Protein AF-A0A453Q229-F1 (afdb_monomer)

Organism: Aegilops tauschii subsp. strangulata (NCBI:txid200361)

Radius of gyration: 10.07 Å; Cα contacts (8 Å, |Δi|>4): 11; chains: 1; bounding box: 22×16×24 Å

Solvent-accessible surface area (backbone atoms only — not comparable to full-atom values): 2104 Å² total; per-residue (Å²): 123,75,61,61,60,53,49,51,52,53,54,54,58,36,63,66,43,87,54,73,86,66,30,70,52,71,72,57,56,62,71,78,107

Structure (mmCIF, N/CA/C/O backbone):
data_AF-A0A453Q229-F1
#
_entry.id   AF-A0A453Q229-F1
#
loop_
_atom_site.group_PDB
_atom_site.id
_atom_site.type_symbol
_atom_site.label_atom_id
_atom_site.label_alt_id
_atom_site.label_comp_id
_atom_site.label_asym_id
_atom_site.label_entity_id
_atom_site.label_seq_id
_atom_site.pdbx_PDB_ins_code
_atom_site.Cartn_x
_atom_site.Cartn_y
_atom_site.Cartn_z
_atom_site.occupancy
_atom_site.B_iso_or_equiv
_atom_site.auth_seq_id
_atom_site.auth_comp_id
_atom_site.auth_asym_id
_atom_site.auth_atom_id
_atom_site.pdbx_PDB_model_num
ATOM 1 N N . MET A 1 1 ? 13.665 3.767 -17.841 1.00 55.84 1 MET A N 1
ATOM 2 C CA . MET A 1 1 ? 12.998 3.912 -16.530 1.00 55.84 1 MET A CA 1
ATOM 3 C C . MET A 1 1 ? 12.029 2.750 -16.246 1.00 55.84 1 MET A C 1
ATOM 5 O O . MET A 1 1 ? 10.868 3.002 -15.971 1.00 55.84 1 MET A O 1
ATOM 9 N N . PRO A 1 2 ? 12.446 1.471 -16.329 1.00 61.12 2 PRO A N 1
ATOM 10 C CA . PRO A 1 2 ? 11.542 0.335 -16.073 1.00 61.12 2 PRO A CA 1
ATOM 11 C C . PRO A 1 2 ? 11.125 0.182 -14.595 1.00 61.12 2 PRO A C 1
ATOM 13 O O . PRO A 1 2 ? 10.154 -0.498 -14.296 1.00 61.12 2 PRO A O 1
ATOM 16 N N . ASP A 1 3 ? 11.845 0.821 -13.677 1.00 84.00 3 ASP A N 1
ATOM 17 C CA . ASP A 1 3 ? 11.734 0.625 -12.229 1.00 84.00 3 ASP A CA 1
ATOM 18 C C . ASP A 1 3 ? 10.533 1.354 -11.595 1.00 84.00 3 ASP A C 1
ATOM 20 O O . ASP A 1 3 ? 9.843 0.805 -10.742 1.00 84.00 3 ASP A O 1
ATOM 24 N N . GLU A 1 4 ? 10.202 2.558 -12.069 1.00 88.75 4 GLU A N 1
ATOM 25 C CA 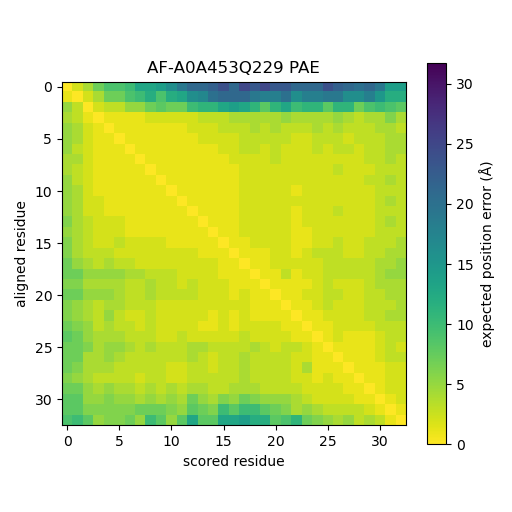. GLU A 1 4 ? 9.081 3.332 -11.519 1.00 88.75 4 GLU A CA 1
ATOM 26 C C . GLU A 1 4 ? 7.727 2.695 -11.853 1.00 88.75 4 GLU A C 1
ATOM 28 O O . GLU A 1 4 ? 6.870 2.567 -10.983 1.00 88.75 4 GLU A O 1
ATOM 33 N N . THR A 1 5 ? 7.563 2.178 -13.076 1.00 90.81 5 THR A N 1
ATOM 34 C CA . THR A 1 5 ? 6.362 1.426 -13.463 1.00 90.81 5 THR A CA 1
ATOM 35 C C . THR A 1 5 ? 6.167 0.192 -12.581 1.00 90.81 5 THR A C 1
ATOM 37 O O . THR A 1 5 ? 5.058 -0.056 -12.114 1.00 90.81 5 THR A O 1
ATOM 40 N N . VAL A 1 6 ? 7.237 -0.567 -12.312 1.00 91.88 6 VAL A N 1
ATOM 41 C CA . VAL A 1 6 ? 7.176 -1.755 -11.443 1.00 91.88 6 VAL A CA 1
ATOM 42 C C . VAL A 1 6 ? 6.839 -1.365 -10.002 1.00 91.88 6 VAL A C 1
ATOM 44 O O . VAL A 1 6 ? 5.988 -2.012 -9.388 1.00 91.88 6 VAL A O 1
ATOM 47 N N . ARG A 1 7 ? 7.424 -0.279 -9.478 1.00 89.12 7 ARG A N 1
ATOM 48 C CA . ARG A 1 7 ? 7.074 0.263 -8.154 1.00 89.12 7 ARG A CA 1
ATOM 49 C C . ARG A 1 7 ? 5.607 0.671 -8.065 1.00 89.12 7 ARG A C 1
ATOM 51 O O . ARG A 1 7 ? 4.922 0.251 -7.136 1.00 89.12 7 ARG A O 1
ATOM 58 N N . CYS A 1 8 ? 5.105 1.428 -9.038 1.00 92.81 8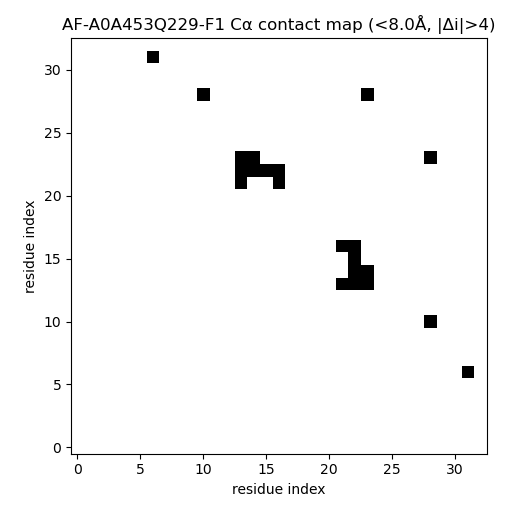 CYS A N 1
ATOM 59 C CA . CYS A 1 8 ? 3.713 1.874 -9.065 1.00 92.81 8 CYS A CA 1
ATOM 60 C C . CYS A 1 8 ? 2.730 0.698 -9.124 1.00 92.81 8 CYS A C 1
ATOM 62 O O . CYS A 1 8 ? 1.713 0.724 -8.431 1.00 92.81 8 CYS A O 1
ATOM 64 N N . ILE A 1 9 ? 3.046 -0.359 -9.884 1.00 93.69 9 ILE A N 1
ATOM 65 C CA . ILE A 1 9 ? 2.247 -1.595 -9.901 1.00 93.69 9 ILE A CA 1
ATOM 66 C C . ILE A 1 9 ? 2.234 -2.241 -8.511 1.00 93.69 9 ILE A C 1
ATOM 68 O O . ILE A 1 9 ? 1.169 -2.597 -8.014 1.00 93.69 9 ILE A O 1
ATOM 72 N N . HIS A 1 10 ? 3.394 -2.360 -7.862 1.00 92.44 10 HIS A N 1
ATOM 73 C CA . HIS A 1 10 ? 3.495 -2.978 -6.540 1.00 92.44 10 HIS A CA 1
ATOM 74 C C . HIS A 1 10 ? 2.699 -2.201 -5.478 1.00 92.44 10 HIS A C 1
ATOM 76 O O . HIS A 1 10 ? 1.928 -2.791 -4.724 1.00 92.44 10 HIS A O 1
ATOM 82 N N . ILE A 1 11 ? 2.825 -0.871 -5.464 1.00 93.38 11 ILE A N 1
ATOM 83 C CA . ILE A 1 11 ? 2.0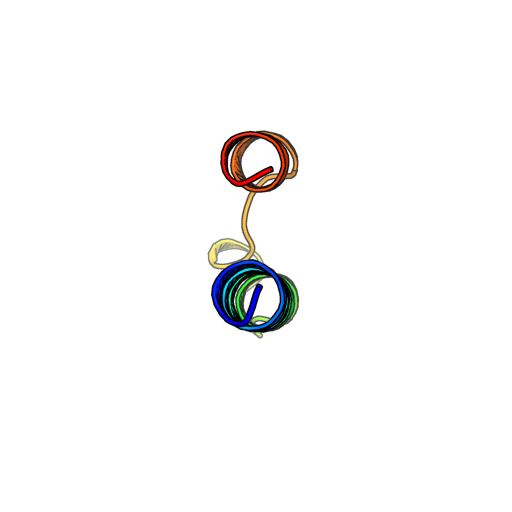56 0.013 -4.577 1.00 93.38 11 ILE A CA 1
ATOM 84 C C . ILE A 1 11 ? 0.555 -0.126 -4.858 1.00 93.38 11 ILE A C 1
ATOM 86 O O . ILE A 1 11 ? -0.230 -0.296 -3.927 1.00 93.38 11 ILE A O 1
ATOM 90 N N . GLY A 1 12 ? 0.152 -0.112 -6.132 1.00 94.06 12 GLY A N 1
ATOM 91 C CA . GLY A 1 12 ? -1.245 -0.281 -6.533 1.00 94.06 12 GLY A CA 1
ATOM 92 C C . GLY A 1 12 ? -1.851 -1.597 -6.038 1.00 94.06 12 GLY A C 1
ATOM 93 O O . GLY A 1 12 ? -2.967 -1.591 -5.521 1.00 94.06 12 GLY A O 1
ATOM 94 N N . LEU A 1 13 ? -1.102 -2.703 -6.122 1.00 95.06 13 LEU A N 1
ATOM 95 C CA . LEU A 1 13 ? -1.523 -4.014 -5.610 1.00 95.06 13 LEU A CA 1
ATOM 96 C C . LEU A 1 13 ? -1.674 -4.032 -4.080 1.00 95.06 13 LEU A C 1
ATOM 98 O O . LEU A 1 13 ? -2.603 -4.653 -3.563 1.00 95.06 13 LEU A O 1
ATOM 102 N N . LEU A 1 14 ? -0.802 -3.337 -3.346 1.00 94.25 14 LEU A N 1
ATOM 103 C CA . LEU A 1 14 ? -0.902 -3.217 -1.886 1.00 94.25 14 LEU A CA 1
ATOM 104 C C . LEU A 1 14 ? -2.115 -2.372 -1.451 1.00 94.25 14 LEU A C 1
ATOM 106 O O . LEU A 1 14 ? -2.743 -2.660 -0.436 1.00 94.25 14 LEU A O 1
ATOM 110 N N . CYS A 1 15 ? -2.504 -1.357 -2.224 1.00 95.50 15 CYS A N 1
ATOM 111 C CA . CYS A 1 15 ? -3.657 -0.504 -1.906 1.00 95.50 15 CYS A CA 1
ATOM 112 C C . CYS A 1 15 ? -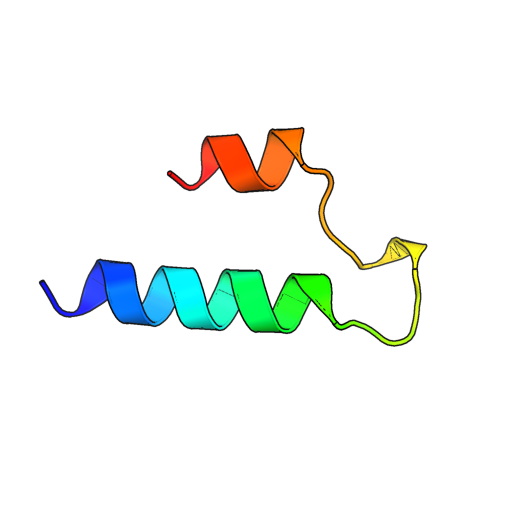5.018 -1.216 -1.994 1.00 95.50 15 CYS A C 1
ATOM 114 O O . CYS A 1 15 ? -5.989 -0.743 -1.400 1.00 95.50 15 CYS A O 1
ATOM 116 N N . VAL A 1 16 ? -5.105 -2.329 -2.727 1.00 95.69 16 VAL A N 1
ATOM 117 C CA . VAL A 1 16 ? -6.368 -3.038 -3.013 1.00 95.69 16 VAL A CA 1
ATOM 118 C C . VAL A 1 16 ? -6.497 -4.379 -2.289 1.00 95.69 16 VAL A C 1
ATOM 120 O O . VAL A 1 16 ? -7.317 -5.206 -2.676 1.00 95.69 16 VAL A O 1
ATOM 123 N N . GLN A 1 17 ? -5.711 -4.601 -1.233 1.00 96.62 17 GLN A N 1
ATOM 124 C CA . GLN A 1 17 ? -5.822 -5.812 -0.416 1.00 96.62 17 GLN A CA 1
ATOM 125 C C . GLN A 1 17 ? -7.220 -5.946 0.213 1.00 96.62 17 GLN A C 1
ATOM 127 O O . GLN A 1 17 ? -7.862 -4.948 0.575 1.00 96.62 17 GLN A O 1
ATOM 132 N N . ASP A 1 18 ? -7.680 -7.193 0.337 1.00 96.75 18 ASP A N 1
ATOM 133 C CA . ASP A 1 18 ? -8.988 -7.539 0.906 1.00 96.75 18 ASP A CA 1
ATOM 134 C C . ASP A 1 18 ? -9.068 -7.102 2.375 1.00 96.75 18 ASP A C 1
ATOM 136 O O . ASP A 1 18 ? -9.961 -6.346 2.764 1.00 96.75 18 ASP A O 1
ATOM 140 N N . SER A 1 19 ? -8.040 -7.457 3.153 1.00 96.25 19 SER A N 1
ATOM 141 C CA . SER A 1 19 ? -7.879 -6.985 4.522 1.00 96.25 19 SER A CA 1
ATOM 142 C C . SER A 1 19 ? -7.498 -5.498 4.536 1.00 96.25 19 SER A C 1
ATOM 144 O O . SER A 1 19 ? -6.437 -5.120 4.031 1.00 96.25 19 SER A O 1
ATOM 146 N N . PRO A 1 20 ? -8.300 -4.619 5.164 1.00 92.44 20 PRO A N 1
ATOM 147 C CA . PRO A 1 20 ? -7.992 -3.192 5.237 1.00 92.44 20 PRO A CA 1
ATOM 148 C C . PRO A 1 20 ? -6.714 -2.903 6.034 1.00 92.44 20 PRO A C 1
ATOM 150 O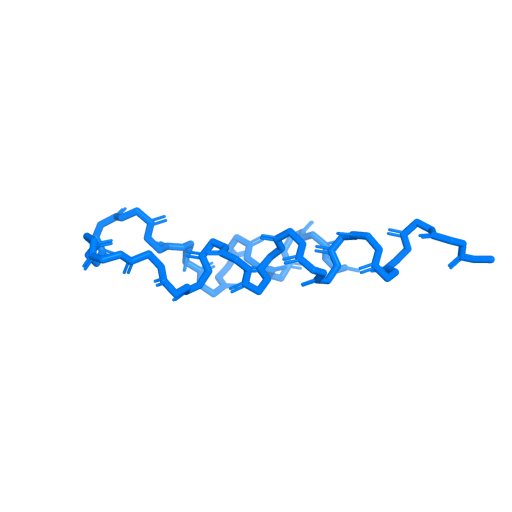 O . PRO A 1 20 ? -6.073 -1.885 5.797 1.00 92.44 20 PRO A O 1
ATOM 153 N N . ASN A 1 21 ? -6.323 -3.806 6.939 1.00 94.31 21 ASN A N 1
ATOM 154 C CA . ASN A 1 21 ? -5.105 -3.675 7.741 1.00 94.31 21 ASN A CA 1
ATOM 155 C C . ASN A 1 21 ? -3.825 -3.950 6.936 1.00 94.31 21 ASN A C 1
ATOM 157 O O . ASN A 1 21 ? -2.744 -3.573 7.375 1.00 9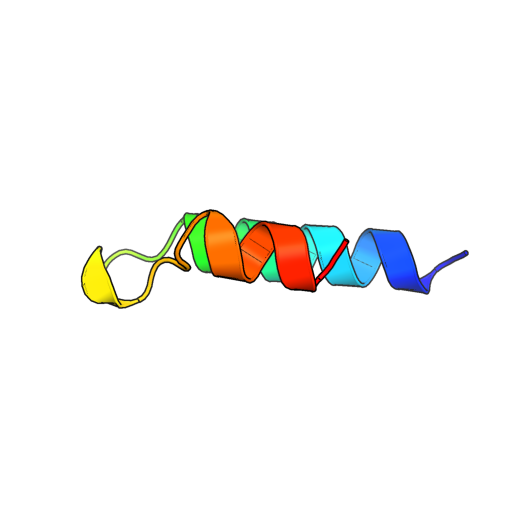4.31 21 ASN A O 1
ATOM 161 N N . GLU A 1 22 ? -3.937 -4.609 5.781 1.00 93.44 22 GLU A N 1
ATOM 162 C CA . GLU A 1 22 ? -2.803 -4.884 4.888 1.00 93.44 22 GLU A CA 1
ATOM 163 C C . GLU A 1 22 ? -2.576 -3.763 3.870 1.00 93.44 22 GLU A C 1
ATOM 165 O O . GLU A 1 22 ? -1.557 -3.739 3.179 1.00 93.44 22 GLU A O 1
ATOM 170 N N . ARG A 1 23 ? -3.506 -2.806 3.785 1.00 94.44 23 ARG A N 1
ATOM 171 C CA . ARG A 1 23 ? -3.352 -1.644 2.915 1.00 94.44 23 ARG A CA 1
ATOM 172 C C . ARG A 1 23 ? -2.319 -0.689 3.516 1.00 94.44 23 ARG A C 1
ATOM 174 O O . ARG A 1 23 ? -2.351 -0.421 4.718 1.00 94.44 23 ARG A O 1
ATOM 181 N N . PRO A 1 24 ? -1.412 -0.135 2.701 1.00 94.62 24 PRO A N 1
ATOM 182 C CA . PRO A 1 24 ? -0.393 0.777 3.184 1.00 94.62 24 PRO A CA 1
ATOM 183 C C . PRO A 1 24 ? -1.014 2.101 3.641 1.00 94.62 24 PRO A C 1
ATOM 185 O O . PRO A 1 24 ? -2.003 2.584 3.085 1.00 94.62 24 PRO A O 1
ATOM 188 N N . LEU A 1 25 ? -0.384 2.732 4.631 1.00 94.19 25 LEU A N 1
ATOM 189 C CA . LEU A 1 25 ? -0.694 4.109 5.004 1.00 94.19 25 LEU A CA 1
ATOM 190 C C . LEU A 1 25 ? -0.257 5.063 3.889 1.00 94.19 25 LEU A C 1
ATOM 192 O O . LEU A 1 25 ? 0.767 4.849 3.240 1.00 94.19 25 LEU A O 1
ATOM 196 N N . VAL A 1 26 ? -0.972 6.178 3.725 1.00 88.62 26 VAL A N 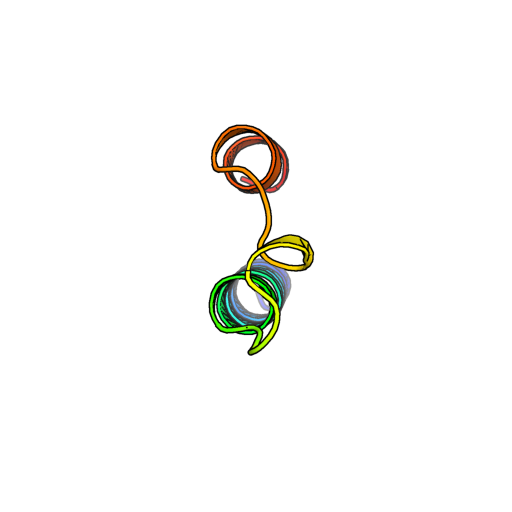1
ATOM 197 C CA . VAL A 1 26 ? -0.599 7.223 2.753 1.00 88.62 26 VAL A CA 1
ATOM 198 C C . VAL A 1 26 ? 0.821 7.744 3.014 1.00 88.62 26 VAL A C 1
ATOM 200 O O . VAL A 1 26 ? 1.571 7.979 2.073 1.00 88.62 26 VAL A O 1
ATOM 203 N N . SER A 1 27 ? 1.238 7.842 4.280 1.00 93.94 27 SER A N 1
ATOM 204 C CA . SER A 1 27 ? 2.616 8.196 4.652 1.00 93.94 27 SER A CA 1
ATOM 205 C C . SER A 1 27 ? 3.658 7.182 4.163 1.00 93.94 27 SER A C 1
ATOM 207 O O . SER A 1 27 ? 4.743 7.579 3.741 1.00 93.94 27 SER A O 1
ATOM 209 N N . SER A 1 28 ? 3.334 5.884 4.166 1.00 90.44 28 SER A N 1
ATOM 210 C CA . SER A 1 28 ? 4.196 4.843 3.594 1.00 90.44 28 SER A CA 1
ATOM 211 C C . SER A 1 28 ? 4.273 4.954 2.075 1.00 90.44 28 SER A C 1
ATOM 213 O O . SER A 1 28 ? 5.368 4.861 1.534 1.00 90.44 28 SER A O 1
ATOM 215 N N . ILE A 1 29 ? 3.154 5.218 1.391 1.00 88.81 29 ILE A N 1
ATOM 216 C CA . ILE A 1 29 ? 3.129 5.424 -0.070 1.00 88.81 29 ILE A CA 1
ATOM 217 C C . ILE A 1 29 ? 4.049 6.584 -0.472 1.00 88.81 29 ILE A C 1
ATOM 219 O O . ILE A 1 29 ? 4.863 6.436 -1.377 1.00 88.81 29 ILE A O 1
ATOM 223 N N . MET A 1 30 ? 3.972 7.705 0.250 1.00 87.69 30 MET A N 1
ATOM 224 C CA . MET A 1 30 ? 4.802 8.890 0.002 1.00 87.69 30 MET A CA 1
ATOM 225 C C . MET A 1 30 ? 6.292 8.676 0.289 1.00 87.69 30 MET A C 1
ATOM 227 O O . MET A 1 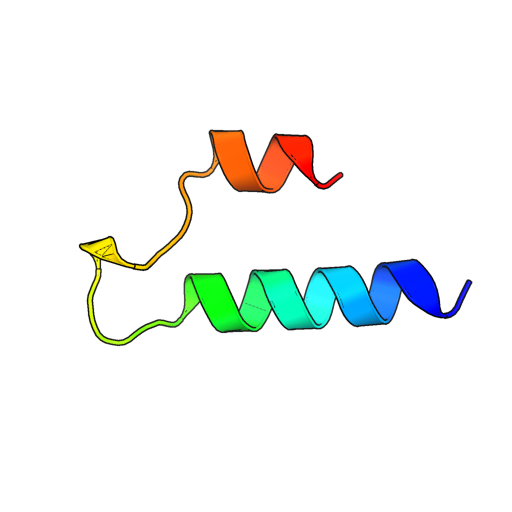30 ? 7.097 9.485 -0.141 1.00 87.69 30 MET A O 1
ATOM 231 N N . SER A 1 31 ? 6.665 7.619 1.017 1.00 84.81 31 SER A N 1
ATOM 232 C CA . SER A 1 31 ? 8.074 7.278 1.260 1.00 84.81 31 SER A CA 1
ATOM 233 C C . SER A 1 31 ? 8.686 6.448 0.123 1.00 84.81 31 SER A C 1
ATOM 235 O O . SER A 1 31 ? 9.902 6.284 0.074 1.00 84.81 31 SER A O 1
ATOM 237 N N . PHE A 1 32 ? 7.854 5.886 -0.764 1.00 75.81 32 PHE A N 1
ATOM 238 C CA . PHE A 1 32 ? 8.292 5.136 -1.947 1.00 75.81 32 PHE A CA 1
ATOM 239 C C . PHE A 1 32 ? 8.433 6.007 -3.207 1.00 75.81 32 PHE A C 1
ATOM 241 O O . PHE A 1 32 ? 8.936 5.511 -4.219 1.00 75.81 32 PHE A O 1
ATOM 248 N N . LEU A 1 33 ? 7.960 7.255 -3.146 1.00 76.19 33 LEU A N 1
ATOM 249 C CA . LEU A 1 33 ? 8.009 8.275 -4.197 1.00 76.19 33 LEU A CA 1
ATOM 250 C C . LEU A 1 33 ? 9.092 9.308 -3.869 1.00 76.19 33 LEU A C 1
ATOM 252 O O . LEU A 1 3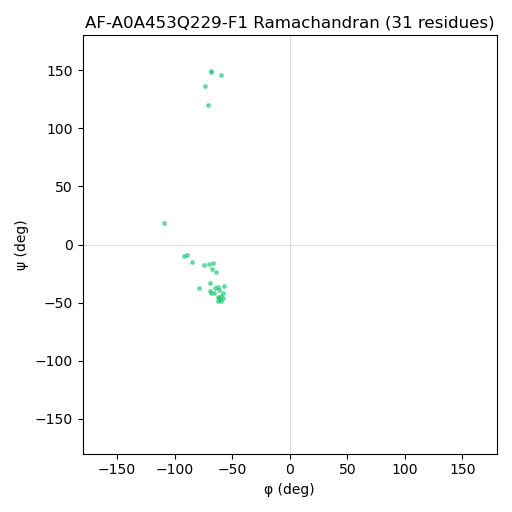3 ? 9.750 9.770 -4.825 1.00 76.19 33 LEU A O 1
#

pLDDT: mean 89.33, std 9.3, range [55.84, 96.75]

Secondary structure (DSSP, 8-state):
-HHHHHHHHHHHHHHT-SSGGGSPPHHHHTT--

Foldseek 3Di:
DVPVVVLVVVLVVQCPDPDPVSRDDPVVVVVSD

Mean predicted aligned error: 3.67 Å

Sequence (33 aa):
MPDETVRCIHIGLLCVQDSPNERPLVSSIMSFL